Protein AF-A0A174ZDP0-F1 (afdb_monomer_lite)

Radius of gyration: 25.74 Å; chains: 1; bounding box: 57×40×69 Å

pLDDT: mean 74.98, std 15.86, range [43.56, 95.62]

Structure (mmCIF, N/CA/C/O backbone):
data_AF-A0A174ZDP0-F1
#
_entry.id   AF-A0A174ZDP0-F1
#
loop_
_atom_site.group_PDB
_atom_site.id
_atom_site.type_symbol
_atom_site.label_atom_id
_atom_site.label_alt_id
_atom_site.label_comp_id
_atom_site.label_asym_id
_atom_site.label_entity_id
_atom_site.label_seq_id
_atom_site.pdbx_PDB_ins_code
_atom_site.Cartn_x
_atom_site.Cartn_y
_atom_site.Cartn_z
_atom_site.occupancy
_atom_site.B_iso_or_equiv
_atom_site.auth_seq_id
_atom_site.auth_comp_id
_atom_site.auth_asym_id
_atom_site.auth_atom_id
_atom_site.pdbx_PDB_model_num
ATOM 1 N N . MET A 1 1 ? 33.200 -27.701 -16.588 1.00 44.06 1 MET A N 1
ATOM 2 C CA . MET A 1 1 ? 33.222 -26.303 -17.071 1.00 44.06 1 MET A CA 1
ATOM 3 C C . MET A 1 1 ? 32.388 -25.461 -16.107 1.00 44.06 1 MET A C 1
ATOM 5 O O . MET A 1 1 ? 31.218 -25.770 -15.938 1.00 44.06 1 MET A O 1
ATOM 9 N N . LYS A 1 2 ? 32.983 -24.488 -15.399 1.00 47.72 2 LYS A N 1
ATOM 10 C CA . LYS A 1 2 ? 32.241 -23.534 -14.553 1.00 47.72 2 LYS A CA 1
ATOM 11 C C . LYS A 1 2 ? 31.997 -22.279 -15.385 1.00 47.72 2 LYS A C 1
ATOM 13 O O . LYS A 1 2 ? 32.910 -21.480 -15.551 1.00 47.72 2 LYS A O 1
ATOM 18 N N . ILE A 1 3 ? 30.803 -22.151 -15.955 1.00 60.25 3 ILE A N 1
ATOM 19 C CA . ILE A 1 3 ? 30.403 -20.925 -16.648 1.00 60.25 3 ILE A CA 1
ATOM 20 C C . ILE A 1 3 ? 30.082 -19.907 -15.551 1.00 60.25 3 ILE A C 1
ATOM 22 O O . ILE A 1 3 ? 29.152 -20.111 -14.773 1.00 60.25 3 ILE A O 1
ATOM 26 N N . ASN A 1 4 ? 30.902 -18.865 -15.428 1.00 64.94 4 ASN A N 1
ATOM 27 C CA . ASN A 1 4 ? 30.664 -17.783 -14.480 1.00 64.94 4 ASN A CA 1
ATOM 28 C C . ASN A 1 4 ? 29.539 -16.910 -15.049 1.00 64.94 4 ASN A C 1
ATOM 30 O O . ASN A 1 4 ? 29.778 -16.033 -15.874 1.00 64.94 4 ASN A O 1
ATOM 34 N N . ILE A 1 5 ? 28.298 -17.250 -14.701 1.00 73.19 5 ILE A N 1
ATOM 35 C CA . ILE A 1 5 ? 27.128 -16.451 -15.055 1.00 73.19 5 ILE A CA 1
AT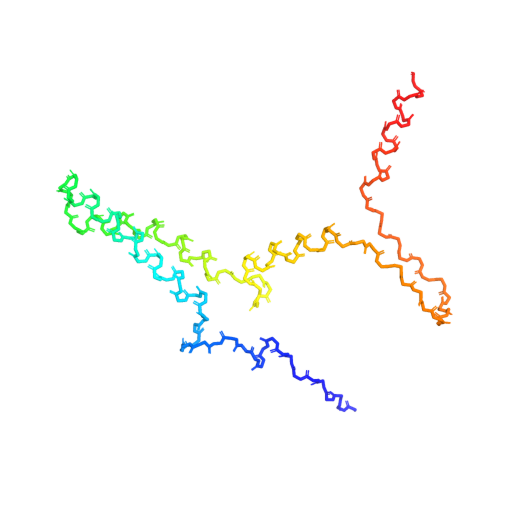OM 36 C C . ILE A 1 5 ? 27.213 -15.138 -14.280 1.00 73.19 5 ILE A C 1
ATOM 38 O O . ILE A 1 5 ? 27.397 -15.145 -13.061 1.00 73.19 5 ILE A O 1
ATOM 42 N N . ASN A 1 6 ? 27.089 -14.020 -15.001 1.00 74.69 6 ASN A N 1
ATOM 43 C CA . ASN A 1 6 ? 27.019 -12.698 -14.396 1.00 74.69 6 ASN A CA 1
ATOM 44 C C . ASN A 1 6 ? 25.913 -12.681 -13.337 1.00 74.69 6 ASN A C 1
ATOM 46 O O . ASN A 1 6 ? 24.825 -13.217 -13.563 1.00 74.69 6 ASN A O 1
ATOM 50 N N . LYS A 1 7 ? 26.203 -12.099 -12.174 1.00 70.75 7 LYS A N 1
ATOM 51 C CA . LYS A 1 7 ? 25.248 -12.099 -11.070 1.00 70.75 7 LYS A CA 1
ATOM 52 C C . LYS A 1 7 ? 23.981 -11.368 -11.499 1.00 70.75 7 LYS A C 1
ATOM 54 O O . LYS A 1 7 ? 24.046 -10.332 -12.157 1.00 70.75 7 LYS A O 1
ATOM 59 N N . ASP A 1 8 ? 22.837 -11.949 -11.157 1.00 66.69 8 ASP A N 1
ATOM 60 C CA . ASP A 1 8 ? 21.544 -11.441 -11.591 1.00 66.69 8 ASP A CA 1
ATOM 61 C C . ASP A 1 8 ? 21.313 -10.053 -10.981 1.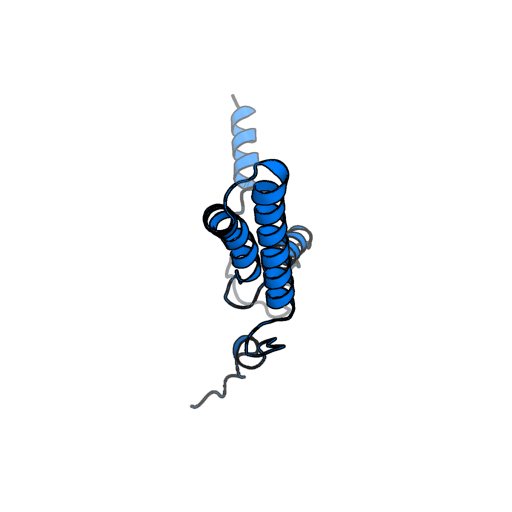00 66.69 8 ASP A C 1
ATOM 63 O O . ASP A 1 8 ? 21.184 -9.911 -9.758 1.00 66.69 8 ASP A O 1
ATOM 67 N N . PHE A 1 9 ? 21.317 -9.021 -11.828 1.00 63.88 9 PHE A N 1
ATOM 68 C CA . PHE A 1 9 ? 21.323 -7.626 -11.388 1.00 63.88 9 PHE A CA 1
ATOM 69 C C . PHE A 1 9 ? 20.140 -7.311 -10.466 1.00 63.88 9 PHE A C 1
ATOM 71 O O . PHE A 1 9 ? 20.279 -6.545 -9.519 1.00 63.88 9 PHE A O 1
ATOM 78 N N . LEU A 1 10 ? 18.996 -7.958 -10.694 1.00 63.72 10 LEU A N 1
ATOM 79 C CA . LEU A 1 10 ? 17.765 -7.760 -9.928 1.00 63.72 10 LEU A CA 1
ATOM 80 C C . LEU A 1 10 ? 17.860 -8.276 -8.485 1.00 63.72 10 LEU A C 1
ATOM 82 O O . LEU A 1 10 ? 17.140 -7.811 -7.600 1.00 63.72 10 LEU A O 1
ATOM 86 N N . LYS A 1 11 ? 18.740 -9.250 -8.240 1.00 62.75 11 LYS A N 1
ATOM 87 C CA . LYS A 1 11 ? 18.956 -9.837 -6.915 1.00 62.75 11 LYS A CA 1
ATOM 88 C C . LYS A 1 11 ? 20.125 -9.179 -6.190 1.00 62.75 11 LYS A C 1
ATOM 90 O O . LYS A 1 11 ? 20.058 -9.030 -4.972 1.00 62.75 11 LYS A O 1
ATOM 95 N N . GLU A 1 12 ? 21.164 -8.806 -6.934 1.00 62.44 12 GLU A N 1
ATOM 96 C CA . GLU A 1 12 ? 22.385 -8.191 -6.405 1.00 62.44 12 GLU A CA 1
ATOM 97 C C . GLU A 1 12 ? 22.206 -6.687 -6.123 1.00 62.44 12 GLU A C 1
ATOM 99 O O . GLU A 1 12 ? 22.730 -6.187 -5.132 1.00 62.44 12 GLU A O 1
ATOM 104 N N . TYR A 1 13 ? 21.427 -5.974 -6.948 1.00 60.41 13 TYR A N 1
ATOM 105 C CA . TYR A 1 13 ? 21.197 -4.527 -6.851 1.00 60.41 13 TYR A CA 1
ATOM 106 C C . TYR A 1 13 ? 19.735 -4.220 -6.520 1.00 60.41 13 TYR A C 1
ATOM 108 O O . TYR A 1 13 ? 19.023 -3.549 -7.269 1.00 60.41 13 TYR A O 1
ATOM 116 N N . LYS A 1 14 ? 19.260 -4.729 -5.381 1.00 64.62 14 LYS A N 1
ATOM 117 C CA . LYS A 1 14 ? 17.958 -4.305 -4.861 1.00 64.62 14 LYS A CA 1
ATOM 118 C C . LYS A 1 14 ? 17.995 -2.815 -4.521 1.00 64.62 14 LYS A C 1
ATOM 120 O O . LYS A 1 14 ? 18.898 -2.355 -3.827 1.00 64.62 14 LYS A O 1
ATOM 125 N N . ASN A 1 15 ? 16.983 -2.079 -4.978 1.00 66.19 15 ASN A N 1
ATOM 126 C CA . ASN A 1 15 ? 16.758 -0.677 -4.616 1.00 66.19 15 ASN A CA 1
ATOM 127 C C . ASN A 1 15 ? 16.205 -0.570 -3.185 1.00 66.19 15 ASN A C 1
ATOM 129 O O . ASN A 1 15 ? 15.053 -0.173 -2.974 1.00 66.19 15 ASN A O 1
ATOM 133 N N . ASP A 1 16 ? 17.036 -0.949 -2.217 1.00 71.62 16 ASP A N 1
ATOM 134 C CA . ASP A 1 16 ? 16.759 -0.851 -0.791 1.00 71.62 16 ASP A CA 1
ATOM 135 C C . ASP A 1 16 ? 17.271 0.504 -0.301 1.00 71.62 16 ASP A C 1
ATOM 137 O O . ASP A 1 16 ? 18.474 0.742 -0.214 1.00 71.62 16 ASP A O 1
ATOM 141 N N . PHE A 1 17 ? 16.355 1.419 0.005 1.00 68.44 17 PHE A N 1
ATOM 142 C CA . PHE A 1 17 ? 16.725 2.740 0.506 1.00 68.44 17 PHE A CA 1
ATOM 143 C C . PHE A 1 17 ? 16.898 2.736 2.022 1.00 68.44 17 PHE A C 1
ATOM 145 O O . PHE A 1 17 ? 17.821 3.350 2.552 1.00 68.44 17 PHE A O 1
ATOM 152 N N . TRP A 1 18 ? 16.018 2.033 2.741 1.00 70.44 18 TRP A N 1
ATOM 153 C CA . TRP A 1 18 ? 16.105 1.971 4.194 1.00 70.44 18 TRP A CA 1
ATOM 154 C C . TRP A 1 18 ? 15.596 0.646 4.743 1.00 70.44 18 TRP A C 1
ATOM 156 O O . TRP A 1 18 ? 14.426 0.310 4.598 1.00 70.44 18 TRP A O 1
ATOM 166 N N . LYS A 1 19 ? 16.482 -0.108 5.405 1.00 77.94 19 LYS A N 1
ATOM 167 C CA . LYS A 1 19 ? 16.148 -1.350 6.127 1.00 77.94 19 LYS A CA 1
ATOM 168 C C . LYS A 1 19 ? 15.382 -2.384 5.274 1.00 77.94 19 LYS A C 1
ATOM 170 O O . LYS A 1 19 ? 14.536 -3.103 5.793 1.00 77.94 19 LYS A O 1
ATOM 175 N N . GLY A 1 20 ? 15.679 -2.450 3.972 1.00 73.31 20 GLY A N 1
ATOM 176 C CA . GLY A 1 20 ? 15.012 -3.348 3.019 1.00 73.31 20 GLY A CA 1
ATOM 177 C C . GLY A 1 20 ? 13.708 -2.806 2.419 1.00 73.31 20 GLY A C 1
ATOM 178 O O . GLY A 1 20 ? 13.044 -3.521 1.674 1.00 73.31 20 GLY A O 1
ATOM 179 N N . PHE A 1 21 ? 13.334 -1.561 2.729 1.00 77.12 21 PHE A N 1
ATOM 180 C CA . PHE A 1 21 ? 12.244 -0.849 2.067 1.00 77.12 21 PHE A CA 1
ATOM 181 C C . PHE A 1 21 ? 12.773 -0.002 0.915 1.00 77.12 21 PHE A C 1
ATOM 183 O O . PHE A 1 21 ? 13.776 0.711 1.051 1.00 77.12 21 PHE A O 1
ATOM 190 N N . SER A 1 22 ? 12.057 -0.038 -0.206 1.00 80.56 22 SER A N 1
ATOM 191 C CA . SER A 1 22 ? 12.286 0.892 -1.305 1.00 80.56 22 SER A CA 1
ATOM 192 C C . SER A 1 22 ? 11.659 2.259 -1.018 1.00 80.56 22 SER A C 1
ATOM 194 O O . SER A 1 22 ? 10.788 2.394 -0.156 1.00 80.56 22 SER A O 1
ATOM 196 N N . MET A 1 23 ? 12.062 3.289 -1.766 1.00 80.19 23 MET A N 1
ATOM 197 C CA . MET A 1 23 ? 11.481 4.632 -1.633 1.00 80.19 23 MET A CA 1
ATOM 198 C C . MET A 1 23 ? 9.977 4.648 -1.894 1.00 80.19 23 MET A C 1
ATOM 200 O O . MET A 1 23 ? 9.228 5.319 -1.188 1.00 80.19 23 MET A O 1
ATOM 204 N N . THR A 1 24 ? 9.532 3.870 -2.878 1.00 80.69 24 THR A N 1
ATOM 205 C CA . THR A 1 24 ? 8.111 3.710 -3.198 1.00 80.69 24 THR A CA 1
ATOM 206 C C . THR A 1 24 ? 7.345 3.077 -2.046 1.00 80.69 24 THR A C 1
ATOM 208 O O . THR A 1 24 ? 6.250 3.529 -1.721 1.00 80.69 24 THR A O 1
ATOM 211 N N . ASP A 1 25 ? 7.944 2.083 -1.389 1.00 83.88 25 ASP A N 1
ATOM 212 C CA . ASP A 1 25 ? 7.327 1.363 -0.275 1.00 83.88 25 ASP A CA 1
ATOM 213 C C . ASP A 1 25 ? 7.091 2.332 0.899 1.00 83.88 25 ASP A C 1
ATOM 215 O O . ASP A 1 25 ? 6.003 2.373 1.467 1.00 83.88 25 ASP A O 1
ATOM 219 N N . ILE A 1 26 ? 8.065 3.199 1.201 1.00 86.69 26 ILE A N 1
ATOM 220 C CA . ILE A 1 26 ? 7.956 4.218 2.262 1.00 86.69 26 ILE A CA 1
ATOM 221 C C . ILE A 1 26 ? 6.838 5.227 1.971 1.00 86.69 26 ILE A C 1
ATOM 223 O O . ILE A 1 26 ? 6.075 5.572 2.876 1.00 86.69 26 ILE A O 1
ATOM 227 N N . VAL A 1 27 ? 6.707 5.677 0.720 1.00 88.19 27 VAL A N 1
ATOM 228 C CA . VAL A 1 27 ? 5.633 6.602 0.319 1.00 88.19 27 VAL A CA 1
ATOM 229 C C . VAL A 1 27 ? 4.259 5.964 0.533 1.00 88.19 27 VAL A C 1
ATOM 231 O O . VAL A 1 27 ? 3.375 6.600 1.103 1.00 88.19 27 VAL A O 1
ATOM 234 N N . HIS A 1 28 ? 4.087 4.699 0.153 1.00 88.12 28 HIS A N 1
ATOM 235 C CA . HIS A 1 28 ? 2.813 3.998 0.327 1.00 88.12 28 HIS A CA 1
ATOM 236 C C . HIS A 1 28 ? 2.492 3.668 1.790 1.00 88.12 28 HIS A C 1
ATOM 238 O O . HIS A 1 28 ? 1.327 3.702 2.184 1.00 88.12 28 HIS A O 1
ATOM 244 N N . ILE A 1 29 ? 3.503 3.418 2.629 1.00 89.12 29 ILE A N 1
ATOM 245 C CA . ILE A 1 29 ? 3.315 3.319 4.084 1.00 89.12 29 ILE A CA 1
ATOM 246 C C . ILE A 1 29 ? 2.796 4.651 4.640 1.00 89.12 29 ILE A C 1
ATOM 248 O O . ILE A 1 29 ? 1.817 4.663 5.387 1.00 89.12 29 ILE A O 1
ATOM 252 N N . ALA A 1 30 ? 3.415 5.774 4.263 1.00 91.81 30 ALA A N 1
ATOM 253 C CA . ALA A 1 30 ? 2.990 7.102 4.706 1.00 91.81 30 ALA A CA 1
ATOM 254 C C . ALA A 1 30 ? 1.555 7.428 4.251 1.00 91.81 30 ALA A C 1
ATOM 256 O O . ALA A 1 30 ? 0.748 7.914 5.044 1.00 91.81 30 ALA A O 1
ATOM 257 N N . GLU A 1 31 ? 1.213 7.096 3.006 1.00 91.75 31 GLU A N 1
ATOM 258 C CA . GLU A 1 31 ? -0.142 7.223 2.459 1.00 91.75 31 GLU A CA 1
ATOM 259 C C . GLU A 1 31 ? -1.156 6.367 3.236 1.00 91.75 31 GLU A C 1
ATOM 261 O O . GLU A 1 31 ? -2.231 6.849 3.599 1.00 91.75 31 GLU A O 1
ATOM 266 N N . GLY A 1 32 ? -0.791 5.129 3.582 1.00 92.31 32 GLY A N 1
ATOM 267 C CA . GLY A 1 32 ? -1.603 4.250 4.421 1.00 92.31 32 GLY A CA 1
ATOM 268 C C . GLY A 1 32 ? -1.871 4.825 5.814 1.00 92.31 32 GLY A C 1
ATOM 269 O O . GLY A 1 32 ? -3.009 4.785 6.286 1.00 92.31 32 GLY A O 1
ATOM 270 N N . PHE A 1 33 ? -0.861 5.420 6.456 1.00 93.50 33 PHE A N 1
ATOM 271 C CA . PHE A 1 33 ? -1.029 6.096 7.748 1.00 93.50 33 PHE A CA 1
ATOM 272 C C . PHE A 1 33 ? -1.923 7.334 7.655 1.00 93.50 33 PHE A C 1
ATOM 274 O O . PHE A 1 33 ? -2.769 7.536 8.527 1.00 93.50 33 PHE A O 1
ATOM 281 N N . LEU A 1 34 ? -1.782 8.136 6.596 1.00 95.00 34 LEU A N 1
ATOM 282 C CA . LEU A 1 34 ? -2.662 9.281 6.349 1.00 95.00 34 LEU A CA 1
ATOM 283 C C . LEU A 1 34 ? -4.114 8.832 6.145 1.00 95.00 34 LEU A C 1
ATOM 285 O O . LEU A 1 34 ? -5.024 9.413 6.737 1.00 95.00 34 LEU A O 1
ATOM 289 N N . CYS A 1 35 ? -4.330 7.767 5.371 1.00 94.44 35 CYS A N 1
ATOM 290 C CA . CYS A 1 35 ? -5.653 7.190 5.143 1.00 94.44 35 CYS A CA 1
ATOM 291 C C . CYS A 1 35 ? -6.277 6.676 6.451 1.00 94.44 35 CYS A C 1
ATOM 293 O O . CYS A 1 35 ? -7.413 7.027 6.777 1.00 94.44 35 CYS A O 1
ATOM 295 N N . ALA A 1 36 ? -5.515 5.925 7.253 1.00 94.25 36 ALA A N 1
ATOM 296 C CA . ALA A 1 36 ? -5.965 5.450 8.559 1.00 94.25 36 ALA A CA 1
ATOM 297 C C . ALA A 1 36 ? -6.320 6.617 9.495 1.00 94.25 36 ALA A C 1
ATOM 299 O O . ALA A 1 36 ? -7.379 6.610 10.123 1.00 94.25 36 ALA A O 1
ATOM 300 N N . GLY A 1 37 ? -5.464 7.641 9.549 1.00 94.12 37 GLY A N 1
ATOM 301 C CA . GLY A 1 37 ? -5.682 8.843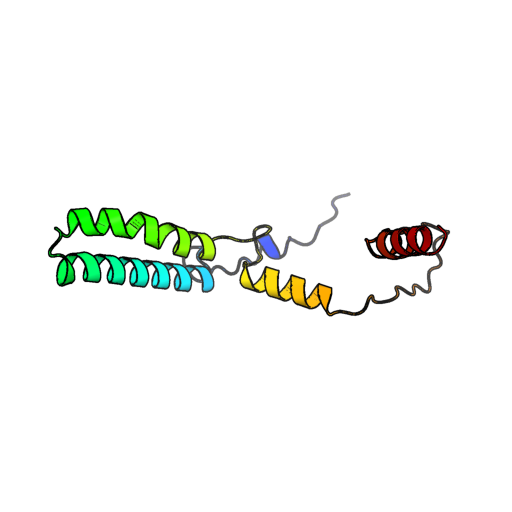 10.350 1.00 94.12 37 GLY A CA 1
ATOM 302 C C . GLY A 1 37 ? -6.951 9.594 9.948 1.00 94.12 37 GLY A C 1
ATOM 303 O O . GLY A 1 37 ? -7.726 9.984 10.820 1.00 94.12 37 GLY A O 1
ATOM 304 N N . ALA A 1 38 ? -7.211 9.734 8.646 1.00 94.69 38 ALA A N 1
ATOM 305 C CA . ALA A 1 38 ? -8.421 10.375 8.133 1.00 94.69 38 ALA A CA 1
ATOM 306 C C . ALA A 1 38 ? -9.697 9.607 8.523 1.00 94.69 38 ALA A C 1
ATOM 308 O O . ALA A 1 38 ? -10.674 10.219 8.957 1.00 94.69 38 ALA A O 1
ATOM 309 N N . VAL A 1 39 ? -9.678 8.271 8.432 1.00 94.12 39 VAL A N 1
ATOM 310 C CA . VAL A 1 39 ? -10.808 7.419 8.846 1.00 94.12 39 VAL A CA 1
ATOM 311 C C . VAL A 1 39 ? -11.054 7.535 10.350 1.00 94.12 39 VAL A C 1
ATOM 313 O O . VAL A 1 39 ? -12.190 7.759 10.769 1.00 94.12 39 VAL A O 1
ATOM 316 N N . VAL A 1 40 ? -10.001 7.448 11.170 1.00 95.62 40 VAL A N 1
ATOM 317 C CA . VAL A 1 40 ? -10.125 7.596 12.629 1.00 95.62 40 VAL A CA 1
ATOM 318 C C . VAL A 1 40 ? -10.653 8.985 12.987 1.00 95.62 40 VAL A C 1
ATOM 320 O O . VAL A 1 40 ? -11.597 9.088 13.769 1.00 95.62 40 VAL A O 1
ATOM 323 N N . ALA A 1 41 ? -10.110 10.047 12.390 1.00 94.06 41 ALA A N 1
ATOM 324 C CA . ALA A 1 41 ? -10.563 11.413 12.634 1.00 94.06 41 ALA A CA 1
ATOM 325 C C . ALA A 1 41 ? -12.041 11.600 12.256 1.00 94.06 41 ALA A C 1
ATOM 327 O O . ALA A 1 41 ? -12.804 12.160 13.043 1.00 94.06 41 ALA A O 1
ATOM 328 N N . GLY A 1 42 ? -12.473 11.077 11.104 1.00 94.31 42 GLY A N 1
ATOM 329 C CA . GLY A 1 42 ? -13.873 11.133 10.677 1.00 94.31 42 GLY A CA 1
ATOM 330 C C . GLY A 1 42 ? -14.823 10.419 11.644 1.00 94.31 42 GLY A C 1
ATOM 331 O O . GLY A 1 42 ? -15.863 10.969 12.011 1.00 94.31 42 GLY A O 1
ATOM 332 N N . LEU A 1 43 ? -14.449 9.227 12.117 1.00 93.62 43 LEU A N 1
ATOM 333 C CA . LEU A 1 43 ? -15.266 8.435 13.045 1.00 93.62 43 LEU A CA 1
ATOM 334 C C . LEU A 1 43 ? -15.311 9.032 14.460 1.00 93.62 43 LEU A C 1
ATOM 336 O O . LEU A 1 43 ? -16.369 9.044 15.092 1.00 93.62 43 LEU A O 1
ATOM 340 N N . VAL A 1 44 ? -14.190 9.560 14.954 1.00 93.12 44 VAL A N 1
ATOM 341 C CA . VAL A 1 44 ? -14.101 10.120 16.311 1.00 93.12 44 VAL A CA 1
ATOM 342 C C . VAL A 1 44 ? -14.712 11.521 16.378 1.00 93.12 44 VAL A C 1
ATOM 344 O O . VAL A 1 44 ? -15.505 11.794 17.274 1.00 93.12 44 VAL A O 1
ATOM 347 N N . ILE A 1 45 ? -14.389 12.412 15.436 1.00 93.75 45 ILE A N 1
ATOM 348 C CA . ILE A 1 45 ? -14.860 13.808 15.464 1.00 93.75 45 ILE A CA 1
ATOM 349 C C . ILE A 1 45 ? -16.304 13.903 14.960 1.00 93.75 45 ILE A C 1
ATOM 351 O O . ILE A 1 45 ? -17.123 14.590 15.568 1.00 93.75 45 ILE A O 1
ATOM 355 N N . GLY A 1 46 ? -16.629 13.204 13.868 1.00 91.81 46 GLY A N 1
ATOM 356 C CA . GLY A 1 46 ? -17.955 13.261 13.251 1.00 91.81 46 GLY A CA 1
ATOM 357 C C . GLY A 1 46 ? -18.999 12.443 14.007 1.00 91.81 46 GLY A C 1
ATOM 358 O O . GLY A 1 46 ? -20.059 12.955 14.360 1.00 91.81 46 GLY A O 1
ATOM 359 N N . PHE A 1 47 ? -18.687 11.177 14.294 1.00 90.00 47 PHE A N 1
ATOM 360 C CA . PHE A 1 47 ? -19.654 10.220 14.844 1.00 90.00 47 PHE A CA 1
ATOM 361 C C . PHE A 1 47 ? -19.507 9.981 16.352 1.00 90.00 47 PHE A C 1
ATOM 363 O O . PHE A 1 47 ? -20.301 9.237 16.924 1.00 90.00 47 PHE A O 1
ATOM 370 N N . LYS A 1 48 ? -18.520 10.613 17.010 1.00 92.50 48 LYS A N 1
ATOM 371 C CA . LYS A 1 48 ? -18.206 10.425 18.440 1.00 92.50 48 LYS A CA 1
ATOM 372 C C . LYS A 1 48 ? -18.009 8.954 18.830 1.00 92.50 48 LYS A C 1
ATOM 374 O O . LYS A 1 48 ? -18.307 8.552 19.954 1.00 92.50 48 LYS A O 1
ATOM 379 N N . ILE A 1 49 ? -17.514 8.143 17.897 1.00 91.06 49 ILE A N 1
ATOM 380 C CA . ILE A 1 49 ? -17.234 6.729 18.142 1.00 91.06 49 ILE A CA 1
ATOM 381 C C . ILE A 1 49 ? -15.960 6.622 18.995 1.00 91.06 49 ILE A C 1
ATOM 383 O O . ILE A 1 49 ? -15.004 7.367 18.755 1.00 91.06 49 ILE A O 1
ATOM 387 N N . PRO A 1 50 ? -15.900 5.698 19.973 1.00 92.88 50 PRO A N 1
ATOM 388 C CA . PRO A 1 50 ? -14.685 5.442 20.736 1.00 92.88 50 PRO A CA 1
ATOM 389 C C . PRO A 1 50 ? -13.490 5.138 19.828 1.00 92.88 50 PRO A C 1
ATOM 391 O O . PRO A 1 50 ? -13.592 4.339 18.894 1.00 92.88 50 PRO A O 1
ATOM 394 N N . ILE A 1 51 ? -12.334 5.723 20.151 1.00 91.69 51 ILE A N 1
ATOM 395 C CA . ILE A 1 51 ? -11.109 5.606 19.346 1.00 91.69 51 ILE A CA 1
ATOM 396 C C . ILE A 1 51 ? -10.709 4.148 19.079 1.00 91.69 51 ILE A C 1
ATOM 398 O O . ILE A 1 51 ? -10.274 3.819 17.980 1.00 91.69 51 ILE A O 1
ATOM 402 N N . THR A 1 52 ? -10.940 3.256 20.045 1.00 93.12 52 THR A N 1
ATOM 403 C CA . THR A 1 52 ? -10.660 1.822 19.919 1.00 93.12 52 THR A CA 1
ATOM 404 C C . THR A 1 52 ? -11.423 1.196 18.751 1.00 93.12 52 THR A C 1
ATOM 406 O O . THR A 1 52 ? -10.836 0.491 17.938 1.00 93.12 52 THR A O 1
ATOM 409 N N . ILE A 1 53 ? -12.719 1.499 18.621 1.00 91.75 53 ILE A N 1
ATOM 410 C CA . ILE A 1 53 ? -13.566 0.982 17.536 1.00 91.75 53 ILE A CA 1
ATOM 411 C C . ILE A 1 53 ? -13.170 1.636 16.208 1.00 91.75 53 ILE A C 1
ATOM 413 O O . ILE A 1 53 ? -13.079 0.959 15.187 1.00 91.75 53 ILE A O 1
ATOM 417 N N . ALA A 1 54 ? -12.864 2.935 16.225 1.00 92.44 54 ALA A N 1
ATOM 418 C CA . ALA A 1 54 ? -12.434 3.660 15.034 1.00 92.44 54 ALA A CA 1
ATOM 419 C C . ALA A 1 54 ? -11.141 3.086 14.425 1.00 92.44 54 ALA A C 1
ATOM 421 O O . ALA A 1 54 ? -11.044 2.960 13.204 1.00 92.44 54 ALA A O 1
ATOM 422 N N . ILE A 1 55 ? -10.174 2.679 15.256 1.00 93.50 55 ILE A N 1
ATOM 423 C CA . ILE A 1 55 ? -8.935 2.033 14.795 1.00 93.50 55 ILE A CA 1
ATOM 424 C C . ILE A 1 55 ? -9.237 0.689 14.124 1.00 93.50 55 ILE A C 1
ATOM 426 O O . ILE A 1 55 ? -8.715 0.426 13.041 1.00 93.50 55 ILE A O 1
ATOM 430 N N . TYR A 1 56 ? -10.113 -0.136 14.707 1.00 94.50 56 TYR A N 1
ATOM 431 C CA . TYR A 1 56 ? -10.505 -1.406 14.087 1.00 94.50 56 TYR A CA 1
ATOM 432 C C . TYR A 1 56 ? -11.165 -1.216 12.717 1.00 94.50 56 TYR A C 1
ATOM 434 O O . TYR A 1 56 ? -10.957 -2.041 11.831 1.00 94.50 56 TYR A O 1
ATOM 442 N N . CYS A 1 57 ? -11.898 -0.119 12.512 1.00 91.38 57 CYS A N 1
ATOM 443 C CA . CYS A 1 57 ? -12.462 0.236 11.209 1.00 91.38 57 CYS A CA 1
ATOM 444 C C . CYS A 1 57 ? -11.419 0.795 10.227 1.00 91.38 57 CYS A C 1
ATOM 446 O O . CYS A 1 57 ? -11.559 0.612 9.021 1.00 91.38 57 CYS A O 1
ATOM 448 N N . ALA A 1 58 ? -10.374 1.467 10.711 1.00 92.81 58 ALA A N 1
ATOM 449 C CA . ALA A 1 58 ? -9.349 2.074 9.863 1.00 92.81 58 ALA A CA 1
ATOM 450 C C . ALA A 1 58 ? -8.369 1.049 9.267 1.00 92.81 58 ALA A C 1
ATOM 452 O O . ALA A 1 58 ? -7.970 1.177 8.109 1.00 92.81 58 ALA A O 1
ATOM 453 N N . VAL A 1 59 ? -8.007 0.007 10.023 1.00 91.75 59 VAL A N 1
ATOM 454 C CA . VAL A 1 59 ? -7.081 -1.052 9.574 1.00 91.75 59 VAL A CA 1
ATOM 455 C C . VAL A 1 59 ? -7.500 -1.724 8.252 1.00 91.75 59 VAL A C 1
ATOM 457 O O . VAL A 1 59 ? -6.665 -1.772 7.347 1.00 91.75 59 VAL A O 1
ATOM 460 N N . PRO A 1 60 ? -8.747 -2.208 8.065 1.00 93.25 60 PRO A N 1
ATOM 461 C CA . PRO A 1 60 ? -9.157 -2.838 6.808 1.00 93.25 60 PRO A CA 1
ATOM 462 C C . PRO A 1 60 ? -9.184 -1.867 5.619 1.00 93.25 60 PRO A C 1
ATOM 464 O O . PRO A 1 60 ? -9.104 -2.316 4.480 1.00 93.25 60 PRO A O 1
ATOM 467 N N . VAL A 1 61 ? -9.258 -0.554 5.863 1.00 92.00 61 VAL A N 1
ATOM 468 C CA . VAL A 1 61 ? -9.191 0.475 4.812 1.00 92.00 61 VAL A CA 1
ATOM 469 C C . VAL A 1 61 ? -7.741 0.788 4.435 1.00 92.00 61 VAL A C 1
ATOM 471 O O . VAL A 1 61 ? -7.424 0.909 3.255 1.00 92.00 61 VAL A O 1
ATOM 474 N N . ALA A 1 62 ? -6.837 0.871 5.413 1.00 91.75 62 ALA A N 1
ATOM 475 C CA . ALA A 1 62 ? -5.427 1.185 5.173 1.00 91.75 62 ALA A CA 1
ATOM 476 C C . ALA A 1 62 ? -4.629 -0.002 4.605 1.00 91.75 62 ALA A C 1
ATOM 478 O O . ALA A 1 62 ? -3.728 0.191 3.788 1.00 91.75 62 ALA A O 1
ATOM 479 N N . ALA A 1 63 ? -4.968 -1.233 4.999 1.00 90.88 63 ALA A N 1
ATOM 480 C CA . ALA A 1 63 ? -4.293 -2.448 4.546 1.00 90.88 63 ALA A CA 1
ATOM 481 C C . ALA A 1 63 ? -4.191 -2.586 3.009 1.00 90.88 63 ALA A C 1
ATOM 483 O O . ALA A 1 63 ? -3.078 -2.813 2.532 1.00 90.88 63 ALA A O 1
ATOM 484 N N . PRO A 1 64 ? -5.265 -2.426 2.205 1.00 90.44 64 PRO A N 1
ATOM 485 C CA . PRO A 1 64 ? -5.163 -2.535 0.749 1.00 90.44 64 PRO A CA 1
ATOM 486 C C . PRO A 1 64 ? -4.305 -1.429 0.123 1.00 90.44 64 PRO A C 1
ATOM 488 O O . PRO A 1 64 ? -3.558 -1.715 -0.809 1.00 90.44 64 PRO A O 1
ATOM 491 N N . VAL A 1 65 ? -4.354 -0.197 0.647 1.00 89.00 65 VAL A N 1
ATOM 492 C CA . VAL A 1 65 ? -3.519 0.925 0.168 1.00 89.00 65 VAL A CA 1
ATOM 493 C C . VAL A 1 65 ? -2.039 0.578 0.311 1.00 89.00 65 VAL A C 1
ATOM 495 O O . VAL A 1 65 ? -1.263 0.694 -0.636 1.00 89.00 65 VAL A O 1
ATOM 498 N N . ILE A 1 66 ? -1.669 0.068 1.485 1.00 89.62 66 ILE A N 1
ATOM 499 C CA . ILE A 1 66 ? -0.301 -0.348 1.778 1.00 89.62 66 ILE A CA 1
ATOM 500 C C . ILE A 1 66 ? 0.082 -1.560 0.915 1.00 89.62 66 ILE A C 1
ATOM 502 O O . ILE A 1 66 ? 1.143 -1.566 0.294 1.00 89.62 66 ILE A O 1
ATOM 506 N N . PHE A 1 67 ? -0.789 -2.568 0.818 1.00 88.12 67 PHE A N 1
ATOM 507 C CA . PHE A 1 67 ? -0.514 -3.799 0.073 1.00 88.12 67 PHE A CA 1
ATOM 508 C C . PHE A 1 67 ? -0.269 -3.551 -1.420 1.00 88.12 67 PHE A C 1
ATOM 510 O O . PHE A 1 67 ? 0.639 -4.149 -1.994 1.00 88.12 67 PHE A O 1
ATOM 517 N N . ILE A 1 68 ? -1.020 -2.636 -2.041 1.00 85.50 68 ILE A N 1
ATOM 518 C CA . ILE A 1 68 ? -0.798 -2.225 -3.437 1.00 85.50 68 ILE A CA 1
ATOM 519 C C . ILE A 1 68 ? 0.594 -1.612 -3.611 1.00 85.50 68 ILE A C 1
ATOM 521 O O . ILE A 1 68 ? 1.260 -1.886 -4.607 1.00 85.50 68 ILE A O 1
ATOM 525 N N . GLY A 1 69 ? 1.051 -0.822 -2.638 1.00 81.81 69 GLY A N 1
ATOM 526 C CA . GLY A 1 69 ? 2.385 -0.230 -2.659 1.00 81.81 69 GLY A CA 1
ATOM 527 C C . GLY A 1 69 ? 3.514 -1.249 -2.544 1.00 81.81 69 GLY A C 1
ATOM 528 O O . GLY A 1 69 ? 4.545 -1.100 -3.194 1.00 81.81 69 GLY A O 1
ATOM 529 N N . PHE A 1 70 ? 3.302 -2.308 -1.762 1.00 84.06 70 PHE A N 1
ATOM 530 C CA . PHE A 1 70 ? 4.263 -3.402 -1.597 1.00 84.06 70 PHE A CA 1
ATOM 531 C C . PHE A 1 70 ? 4.222 -4.447 -2.711 1.00 84.06 70 PHE A C 1
ATOM 533 O O . PHE A 1 70 ? 5.139 -5.266 -2.823 1.00 84.06 70 PHE A O 1
ATOM 540 N N . TYR A 1 71 ? 3.167 -4.460 -3.521 1.00 83.81 71 TYR A N 1
ATOM 541 C CA . TYR A 1 71 ? 3.023 -5.445 -4.576 1.00 83.81 71 TYR A CA 1
ATOM 542 C C . TYR A 1 71 ? 4.043 -5.192 -5.695 1.00 83.81 71 TYR A C 1
ATOM 544 O O . TYR A 1 71 ? 4.002 -4.175 -6.391 1.00 83.81 71 TYR A O 1
ATOM 552 N N . LYS A 1 72 ? 4.949 -6.156 -5.889 1.00 79.94 72 LYS A N 1
ATOM 553 C CA . LYS A 1 72 ? 5.967 -6.143 -6.947 1.00 79.94 72 LYS A CA 1
ATOM 554 C C . LYS A 1 72 ? 5.726 -7.303 -7.907 1.00 79.94 72 LYS A C 1
ATOM 556 O O . LYS A 1 72 ? 5.788 -8.470 -7.515 1.00 79.94 72 LYS A O 1
ATOM 561 N N . TYR A 1 73 ? 5.473 -6.990 -9.173 1.00 75.50 73 TYR A N 1
ATOM 562 C CA . TYR A 1 73 ? 5.364 -7.978 -10.240 1.00 75.50 73 TYR A CA 1
ATOM 563 C C . TYR A 1 73 ? 6.752 -8.544 -10.564 1.00 75.50 73 TYR A C 1
ATOM 565 O O . TYR A 1 73 ? 7.736 -7.809 -10.636 1.00 75.50 73 TYR A O 1
ATOM 573 N N . GLN A 1 74 ? 6.848 -9.873 -10.675 1.00 73.12 74 GLN A N 1
ATOM 574 C CA . GLN A 1 74 ? 8.109 -10.615 -10.860 1.00 73.12 74 GLN A CA 1
ATOM 575 C C . GLN A 1 74 ? 9.214 -10.301 -9.827 1.00 73.12 74 GLN A C 1
ATOM 577 O O . GLN A 1 74 ? 10.375 -10.636 -10.033 1.00 73.12 74 GLN A O 1
ATOM 582 N N . GLY A 1 75 ? 8.860 -9.717 -8.677 1.00 68.12 75 GLY A N 1
ATOM 583 C CA . GLY A 1 75 ? 9.784 -9.456 -7.570 1.00 68.12 75 GLY A CA 1
ATOM 584 C C . GLY A 1 75 ? 10.632 -8.186 -7.693 1.00 68.12 75 GLY A C 1
ATOM 585 O O . GLY A 1 75 ? 11.368 -7.883 -6.755 1.00 68.12 75 GLY A O 1
ATOM 586 N N . TYR A 1 76 ? 10.513 -7.425 -8.784 1.00 68.12 76 TYR A N 1
ATOM 587 C CA . TYR A 1 76 ? 11.279 -6.187 -8.991 1.00 68.12 76 TYR A CA 1
ATOM 588 C C . TYR A 1 76 ? 10.467 -5.039 -9.594 1.00 68.12 76 TYR A C 1
ATOM 590 O O . TYR A 1 76 ? 10.828 -3.887 -9.374 1.00 68.12 76 TYR A O 1
ATOM 598 N N . LEU A 1 77 ? 9.376 -5.321 -10.311 1.00 73.50 77 LEU A N 1
ATOM 599 C CA . LEU A 1 77 ? 8.645 -4.298 -11.049 1.00 73.50 77 LEU A CA 1
ATOM 600 C C . LEU A 1 77 ? 7.468 -3.769 -10.230 1.00 73.50 77 LEU A C 1
ATOM 602 O O . LEU A 1 77 ? 6.575 -4.527 -9.839 1.00 73.50 77 LEU A O 1
ATOM 606 N N . SER A 1 78 ? 7.448 -2.465 -9.965 1.00 77.56 78 SER A N 1
ATOM 607 C CA . SER A 1 78 ? 6.293 -1.838 -9.319 1.00 77.56 78 SER A CA 1
ATOM 608 C C . SER A 1 78 ? 5.074 -1.852 -10.250 1.00 77.56 78 SER A C 1
ATOM 610 O O . SER A 1 78 ? 5.212 -1.869 -11.472 1.00 77.56 78 SER A O 1
ATOM 612 N N . VAL A 1 79 ? 3.853 -1.798 -9.702 1.00 77.00 79 VAL A N 1
ATOM 613 C CA . VAL A 1 79 ? 2.616 -1.778 -10.518 1.00 77.00 79 VAL A CA 1
ATOM 614 C C . VAL A 1 79 ? 2.618 -0.625 -11.532 1.00 77.00 79 VAL A C 1
ATOM 616 O O . VAL A 1 79 ? 2.176 -0.788 -12.667 1.00 77.00 79 VAL A O 1
ATOM 619 N N . LYS A 1 80 ? 3.149 0.542 -11.146 1.00 79.44 80 LYS A N 1
ATOM 620 C CA . LYS A 1 80 ? 3.242 1.718 -12.025 1.00 79.44 80 LYS A CA 1
ATOM 621 C C . LYS A 1 80 ? 4.203 1.482 -13.189 1.00 79.44 80 LYS A C 1
ATOM 623 O O . LYS A 1 80 ? 3.882 1.832 -14.323 1.00 79.44 80 LYS A O 1
ATOM 628 N N . GLU A 1 81 ? 5.361 0.888 -12.917 1.00 81.25 81 GLU A N 1
ATOM 629 C CA . GLU A 1 81 ? 6.335 0.539 -13.954 1.00 81.25 81 GLU A CA 1
ATOM 630 C C . GLU A 1 81 ? 5.810 -0.566 -14.861 1.00 81.25 81 GLU A C 1
ATOM 632 O O . GLU A 1 81 ? 5.934 -0.437 -16.072 1.00 81.25 81 GLU A O 1
ATOM 637 N N . LEU A 1 82 ? 5.121 -1.568 -14.310 1.00 83.06 82 LEU A N 1
ATOM 638 C CA . LEU A 1 82 ? 4.467 -2.610 -15.097 1.00 83.06 82 LEU A CA 1
ATOM 639 C C . LEU A 1 82 ? 3.474 -2.016 -16.096 1.00 83.06 82 LEU A C 1
ATOM 641 O O . LEU A 1 82 ? 3.499 -2.361 -17.273 1.00 83.06 82 LEU A O 1
ATOM 645 N N . VAL A 1 83 ? 2.613 -1.096 -15.653 1.00 84.00 83 VAL A N 1
ATOM 646 C CA . VAL A 1 83 ? 1.656 -0.433 -16.552 1.00 84.00 83 VAL A CA 1
ATOM 647 C C . VAL A 1 83 ? 2.388 0.411 -17.595 1.00 84.00 83 VAL A C 1
ATOM 649 O O . VAL A 1 83 ? 2.013 0.399 -18.767 1.00 84.00 83 VAL A O 1
ATOM 652 N N . LYS A 1 84 ? 3.450 1.120 -17.201 1.00 86.75 84 LYS A N 1
ATOM 653 C CA . LYS A 1 84 ? 4.267 1.915 -18.125 1.00 86.75 84 LYS A CA 1
ATOM 654 C C . LYS A 1 84 ? 4.933 1.044 -19.192 1.00 86.75 84 LYS A C 1
ATOM 656 O O . LYS A 1 84 ? 4.862 1.392 -20.368 1.00 86.75 84 LYS A O 1
ATOM 661 N N . GLU A 1 85 ? 5.543 -0.071 -18.804 1.00 83.69 85 GLU A N 1
ATOM 662 C CA . GLU A 1 85 ? 6.151 -1.036 -19.721 1.00 83.69 85 GLU A CA 1
ATOM 663 C C . GLU A 1 85 ? 5.100 -1.666 -20.627 1.00 83.69 85 GLU A C 1
ATOM 665 O O . GLU A 1 85 ? 5.284 -1.698 -21.838 1.00 83.69 85 GLU A O 1
ATOM 670 N N . TYR A 1 86 ? 3.951 -2.061 -20.078 1.00 85.69 86 TYR A N 1
ATOM 671 C CA . TYR A 1 86 ? 2.854 -2.619 -20.861 1.00 85.69 86 TYR A CA 1
ATOM 672 C C . TYR A 1 86 ? 2.361 -1.640 -21.939 1.00 85.69 86 TYR A C 1
ATOM 674 O O . TYR A 1 86 ? 2.219 -2.009 -23.107 1.00 85.69 86 TYR A O 1
ATOM 682 N N . MET A 1 87 ? 2.157 -0.369 -21.576 1.00 86.25 87 MET A N 1
ATOM 683 C CA . MET A 1 87 ? 1.801 0.683 -22.535 1.00 86.25 87 MET A CA 1
ATOM 684 C C . MET A 1 87 ? 2.911 0.923 -23.562 1.00 86.25 87 MET A C 1
ATOM 686 O O . MET A 1 87 ? 2.627 1.101 -24.747 1.00 86.25 87 MET A O 1
ATOM 690 N N . TYR A 1 88 ? 4.173 0.916 -23.132 1.00 84.88 88 TYR A N 1
ATOM 691 C CA . TYR A 1 88 ? 5.317 1.093 -24.020 1.00 84.88 88 TYR A CA 1
ATOM 692 C C . TYR A 1 88 ? 5.422 -0.040 -25.049 1.00 84.88 88 TYR A C 1
ATOM 694 O O . TYR A 1 88 ? 5.541 0.227 -26.246 1.00 84.88 88 TYR A O 1
ATOM 702 N N . THR A 1 89 ? 5.302 -1.296 -24.618 1.00 84.00 89 THR A N 1
ATOM 703 C CA . THR A 1 89 ? 5.278 -2.467 -25.504 1.00 84.00 89 THR A CA 1
ATOM 704 C C . THR A 1 89 ? 4.094 -2.418 -26.466 1.00 84.00 89 THR A C 1
ATOM 706 O O . THR A 1 89 ? 4.256 -2.751 -27.637 1.00 84.00 89 THR A O 1
ATOM 709 N N . GLY A 1 90 ? 2.923 -1.962 -26.011 1.00 83.75 90 GLY A N 1
ATOM 710 C CA . GLY A 1 90 ? 1.755 -1.780 -26.876 1.00 83.75 90 GLY A CA 1
ATOM 711 C C . GLY A 1 90 ? 1.943 -0.704 -27.954 1.00 83.75 90 GLY A C 1
ATOM 712 O O . GLY A 1 90 ? 1.468 -0.873 -29.075 1.00 83.75 90 GLY A O 1
ATOM 713 N N . ASN A 1 91 ? 2.660 0.378 -27.637 1.00 82.12 91 ASN A N 1
ATOM 714 C CA . ASN A 1 91 ? 2.883 1.510 -28.545 1.00 82.12 91 ASN A CA 1
ATOM 715 C C . ASN A 1 91 ? 4.106 1.343 -29.462 1.00 82.12 91 ASN A C 1
ATOM 717 O O . ASN A 1 91 ? 4.230 2.049 -30.466 1.00 82.12 91 ASN A O 1
ATOM 721 N N . THR A 1 92 ? 5.025 0.435 -29.133 1.00 76.69 92 THR A N 1
ATOM 722 C CA . THR A 1 92 ? 6.242 0.213 -29.918 1.00 76.69 92 THR A CA 1
ATOM 723 C C . THR A 1 92 ? 5.912 -0.598 -31.172 1.00 76.69 92 THR A C 1
ATOM 725 O O . THR A 1 92 ? 5.327 -1.679 -31.104 1.00 76.69 92 THR A O 1
ATOM 728 N N . LYS A 1 93 ? 6.293 -0.085 -32.350 1.00 67.38 93 LYS A N 1
ATOM 729 C CA . LYS A 1 93 ? 6.169 -0.830 -33.614 1.00 67.38 93 LYS A CA 1
ATOM 730 C C . LYS A 1 93 ? 7.020 -2.098 -33.530 1.00 67.38 93 LYS A C 1
ATOM 732 O O . LYS A 1 93 ? 8.142 -2.045 -33.035 1.00 67.38 93 LYS A O 1
ATOM 737 N N . ARG A 1 94 ? 6.509 -3.226 -34.040 1.00 63.19 94 ARG A N 1
ATOM 738 C CA . ARG A 1 94 ? 7.300 -4.461 -34.160 1.00 63.19 94 ARG A CA 1
ATOM 739 C C . ARG A 1 94 ? 8.585 -4.150 -34.923 1.00 63.19 94 ARG A C 1
ATOM 741 O O . ARG A 1 94 ? 8.522 -3.794 -36.097 1.00 63.19 94 ARG A O 1
ATOM 748 N N . LEU A 1 95 ? 9.722 -4.280 -34.249 1.00 67.00 95 LEU A N 1
ATOM 749 C CA . LEU A 1 95 ? 11.018 -4.264 -34.907 1.00 67.00 95 LEU A CA 1
ATOM 750 C C . LEU A 1 95 ? 11.084 -5.521 -35.779 1.00 67.00 95 LEU A C 1
ATOM 752 O O . LEU A 1 95 ? 10.877 -6.630 -35.279 1.00 67.00 95 LEU A O 1
ATOM 756 N N . LEU A 1 96 ? 11.289 -5.347 -37.086 1.00 56.09 96 LEU A N 1
ATOM 757 C CA . LEU A 1 96 ? 11.665 -6.470 -37.934 1.00 56.09 96 LEU A CA 1
ATOM 758 C C . LEU A 1 96 ? 13.067 -6.890 -37.496 1.00 56.09 96 LEU A C 1
ATOM 760 O O . LEU A 1 96 ? 13.987 -6.077 -37.503 1.00 56.09 96 LEU A O 1
ATOM 764 N N . TYR A 1 97 ? 13.206 -8.140 -37.070 1.00 59.66 97 TYR A N 1
ATOM 765 C CA . TYR A 1 97 ? 14.516 -8.743 -36.906 1.00 59.66 97 TYR A CA 1
ATOM 766 C C . TYR A 1 97 ? 15.058 -9.041 -38.302 1.00 59.66 97 TYR A C 1
ATOM 768 O O . TYR A 1 97 ? 14.500 -9.876 -39.012 1.00 59.66 97 TYR A O 1
ATOM 776 N N . GLU A 1 98 ? 16.102 -8.324 -38.695 1.00 58.50 98 GLU A N 1
ATOM 777 C CA . GLU A 1 98 ? 16.893 -8.619 -39.883 1.00 58.50 98 GLU A CA 1
ATOM 778 C C . GLU A 1 98 ? 18.277 -9.028 -39.382 1.00 58.50 98 GLU A C 1
ATOM 780 O O . GLU A 1 98 ? 19.102 -8.186 -39.036 1.00 58.50 98 GLU A O 1
ATOM 785 N N . SER A 1 99 ? 18.490 -10.335 -39.215 1.00 59.25 99 SER A N 1
ATOM 786 C CA . SER A 1 99 ? 19.835 -10.877 -39.051 1.00 59.25 99 SER A CA 1
ATOM 787 C C . SER A 1 99 ? 20.454 -11.093 -40.419 1.00 59.25 99 SER A C 1
ATOM 789 O O . SER A 1 99 ? 19.839 -11.697 -41.295 1.00 59.25 99 SER A O 1
ATOM 791 N N . GLU A 1 100 ? 21.706 -10.671 -40.585 1.00 58.69 100 GLU A N 1
ATOM 792 C CA . GLU A 1 100 ? 22.524 -11.094 -41.730 1.00 58.69 100 GLU A CA 1
ATOM 793 C C . GLU A 1 100 ? 22.847 -12.601 -41.665 1.00 58.69 100 GLU A C 1
ATOM 795 O O . GLU A 1 100 ? 23.190 -13.224 -42.668 1.00 58.69 100 GLU A O 1
ATOM 800 N N . GLU A 1 101 ? 22.668 -13.224 -40.497 1.00 54.31 101 GLU A N 1
ATOM 801 C CA . GLU A 1 101 ? 22.742 -14.670 -40.327 1.00 54.31 101 GLU A CA 1
ATOM 802 C C . GLU A 1 101 ? 21.395 -15.302 -40.693 1.00 54.31 101 GLU A C 1
ATOM 804 O O . GLU A 1 101 ? 20.419 -15.271 -39.939 1.00 54.31 101 GLU A O 1
ATOM 809 N N . THR A 1 102 ? 21.337 -15.858 -41.902 1.00 50.91 102 THR A N 1
ATOM 810 C CA . THR A 1 102 ? 20.227 -16.696 -42.354 1.00 50.91 102 THR A CA 1
ATOM 811 C C . THR A 1 102 ? 20.305 -18.040 -41.627 1.00 50.91 102 THR A C 1
ATOM 813 O O . THR A 1 102 ? 20.968 -18.964 -42.096 1.00 50.91 102 THR A O 1
A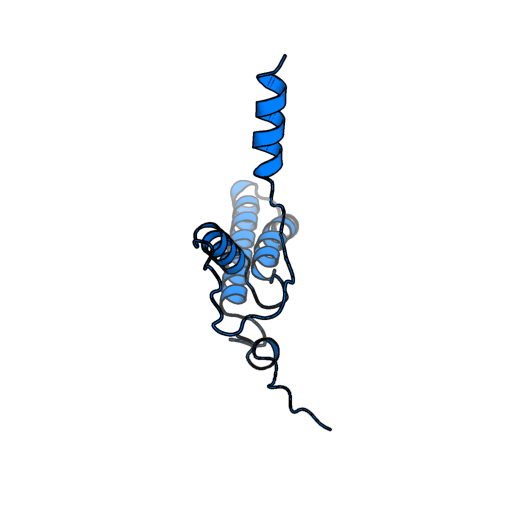TOM 816 N N . GLU A 1 103 ? 19.639 -18.180 -40.481 1.00 55.09 103 GLU A N 1
ATOM 817 C CA . GLU A 1 103 ? 19.356 -19.516 -39.950 1.00 55.09 103 GLU A CA 1
ATOM 818 C C . GLU A 1 103 ? 18.240 -20.186 -40.780 1.00 55.09 103 GLU A C 1
ATOM 820 O O . GLU A 1 103 ? 17.254 -19.532 -41.138 1.00 55.09 103 GLU A O 1
ATOM 825 N N . PRO A 1 104 ? 18.354 -21.488 -41.108 1.00 52.25 104 PRO A N 1
ATOM 826 C CA . PRO A 1 104 ? 17.345 -22.185 -41.894 1.00 52.25 104 PRO A CA 1
ATOM 827 C C . PRO A 1 104 ? 16.024 -22.297 -41.114 1.00 52.25 104 PRO A C 1
ATOM 829 O O . PRO A 1 104 ? 15.972 -22.868 -40.027 1.00 52.25 104 PRO A O 1
ATOM 832 N N . ASP A 1 105 ? 14.977 -21.720 -41.714 1.00 47.78 105 ASP A N 1
ATOM 833 C CA . ASP A 1 105 ? 13.543 -21.765 -41.389 1.00 47.78 105 ASP A CA 1
ATOM 834 C C . ASP A 1 105 ? 13.173 -22.361 -40.016 1.00 47.78 105 ASP A C 1
ATOM 836 O O . ASP A 1 105 ? 12.853 -23.543 -39.878 1.00 47.78 105 ASP A O 1
ATOM 840 N N . ARG A 1 106 ? 13.093 -21.498 -38.999 1.00 52.56 106 ARG A N 1
ATOM 841 C CA . ARG A 1 106 ? 12.167 -21.720 -37.884 1.00 52.56 106 ARG A CA 1
ATOM 842 C C . ARG A 1 106 ? 11.122 -20.615 -37.876 1.00 52.56 106 ARG A C 1
ATOM 844 O O . ARG A 1 106 ? 11.260 -19.603 -37.192 1.00 52.56 106 ARG A O 1
ATOM 851 N N . ARG A 1 107 ? 10.046 -20.812 -38.641 1.00 43.56 107 ARG A N 1
ATOM 852 C CA . ARG A 1 107 ? 8.807 -20.017 -38.567 1.00 43.56 107 ARG A CA 1
ATOM 853 C C . ARG A 1 107 ? 8.201 -20.032 -37.160 1.00 43.56 107 ARG A C 1
ATOM 855 O O . ARG A 1 107 ? 7.264 -20.775 -36.873 1.00 43.56 107 ARG A O 1
ATOM 862 N N . PHE A 1 108 ? 8.641 -19.123 -36.303 1.00 51.47 108 PHE A N 1
ATOM 863 C CA . PHE A 1 108 ? 7.879 -18.735 -35.122 1.00 51.47 108 PHE A CA 1
ATOM 864 C C . PHE A 1 108 ? 6.788 -17.741 -35.543 1.00 51.47 108 PHE A C 1
ATOM 866 O O . PHE A 1 108 ? 6.985 -16.528 -35.563 1.00 51.47 108 PHE A O 1
ATOM 873 N N . ARG A 1 109 ? 5.609 -18.255 -35.919 1.00 47.72 109 ARG A N 1
ATOM 874 C CA . ARG A 1 109 ? 4.399 -17.435 -36.092 1.00 47.72 109 ARG A CA 1
ATOM 875 C C . ARG A 1 109 ? 3.599 -17.427 -34.795 1.00 47.72 109 ARG A C 1
ATOM 877 O O . ARG A 1 109 ? 2.933 -18.401 -34.464 1.00 47.72 109 ARG A O 1
ATOM 884 N N . ILE A 1 110 ? 3.607 -16.294 -34.095 1.00 53.22 110 ILE A N 1
ATOM 885 C CA . ILE A 1 110 ? 2.603 -16.009 -33.066 1.00 53.22 110 ILE A CA 1
ATOM 886 C C . ILE A 1 110 ? 1.344 -15.518 -33.788 1.00 53.22 110 ILE A C 1
ATOM 888 O O . ILE A 1 110 ? 1.270 -14.363 -34.217 1.00 53.22 110 ILE A O 1
ATOM 892 N N . THR A 1 111 ? 0.365 -16.407 -33.958 1.00 48.84 111 THR A N 1
ATOM 893 C CA . THR A 1 111 ? -0.946 -16.103 -34.550 1.00 48.84 111 THR A CA 1
ATOM 894 C C . THR A 1 111 ? -1.779 -15.283 -33.559 1.00 48.84 111 THR A C 1
ATOM 896 O O . THR A 1 111 ? -2.574 -15.814 -32.791 1.00 48.84 111 THR A O 1
ATOM 899 N N . GLY A 1 112 ? -1.553 -13.969 -33.516 1.00 47.31 112 GLY A N 1
ATOM 900 C CA . GLY A 1 112 ? -2.291 -13.054 -32.644 1.00 47.31 112 GLY A CA 1
ATOM 901 C C . GLY A 1 112 ? -3.602 -12.579 -33.276 1.00 47.31 112 GLY A C 1
ATOM 902 O O . GLY A 1 112 ? -3.547 -11.907 -34.302 1.00 47.31 112 GLY A O 1
ATOM 903 N N . TYR A 1 113 ? -4.733 -12.917 -32.632 1.00 49.59 113 TYR A N 1
ATOM 904 C CA . TYR A 1 113 ? -6.117 -12.364 -32.600 1.00 49.59 113 TYR A CA 1
ATOM 905 C C . TYR A 1 113 ? -6.737 -11.668 -33.841 1.00 49.59 113 TYR A C 1
ATOM 907 O O . TYR A 1 113 ? -7.924 -11.834 -34.114 1.00 49.59 113 TYR A O 1
ATOM 915 N N . THR A 1 114 ? -5.962 -10.910 -34.610 1.00 51.84 114 THR A N 1
ATOM 916 C CA . THR A 1 114 ? -6.354 -10.214 -35.848 1.00 51.84 114 THR A CA 1
ATOM 917 C C . THR A 1 114 ? -6.869 -11.148 -36.948 1.00 51.84 114 THR A C 1
ATOM 919 O O . THR A 1 114 ? -7.816 -10.791 -37.648 1.00 51.84 114 THR A O 1
ATOM 922 N N . ASP A 1 115 ? -6.341 -12.372 -37.045 1.00 55.44 115 ASP A N 1
ATOM 923 C CA . ASP A 1 115 ? -6.757 -13.340 -38.071 1.00 55.44 115 ASP A CA 1
ATOM 924 C C . ASP A 1 115 ? -8.205 -13.836 -37.865 1.00 55.44 115 ASP A C 1
ATOM 926 O O . ASP A 1 115 ? -8.964 -14.022 -38.818 1.00 55.44 115 ASP A O 1
ATOM 930 N N . ASN A 1 116 ? -8.661 -13.940 -36.608 1.00 55.59 116 ASN A N 1
ATOM 931 C CA . ASN A 1 116 ? -10.031 -14.369 -36.302 1.00 55.59 116 ASN A CA 1
ATOM 932 C C . ASN A 1 116 ? -11.089 -13.319 -36.670 1.00 55.59 116 ASN A C 1
ATOM 934 O O . ASN A 1 116 ? -12.195 -13.692 -37.063 1.00 55.59 116 ASN A O 1
ATOM 938 N N . LYS A 1 117 ? -10.770 -12.019 -36.592 1.00 53.50 117 LYS A N 1
ATOM 939 C CA . LYS A 1 117 ? -11.717 -10.949 -36.952 1.00 53.50 117 LYS A CA 1
ATOM 940 C C . LYS A 1 117 ? -11.969 -10.926 -38.463 1.00 53.50 117 LYS A C 1
ATOM 942 O O . LYS A 1 117 ? -13.119 -10.896 -38.894 1.00 53.50 117 LYS A O 1
ATOM 947 N N . ASN A 1 118 ? -10.903 -11.076 -39.251 1.00 56.25 118 ASN A N 1
ATOM 948 C CA . ASN A 1 118 ? -10.978 -11.138 -40.713 1.00 56.25 118 ASN A CA 1
ATOM 949 C C . ASN A 1 118 ? -11.686 -12.417 -41.191 1.00 56.25 118 ASN A C 1
ATOM 951 O O . ASN A 1 118 ? -12.506 -12.379 -42.112 1.00 56.25 118 ASN A O 1
ATOM 955 N N . LYS A 1 119 ? -11.453 -13.549 -40.514 1.00 58.28 119 LYS A N 1
ATOM 956 C CA . LYS A 1 119 ? -12.149 -14.809 -40.807 1.00 58.28 119 LYS A CA 1
ATOM 957 C C . LYS A 1 119 ? -13.643 -14.739 -40.470 1.00 58.28 119 LYS A C 1
ATOM 959 O O . LYS A 1 119 ? -14.458 -15.219 -41.258 1.00 58.28 119 LYS A O 1
ATOM 964 N N . ALA A 1 120 ? -14.016 -14.106 -39.355 1.00 60.62 120 ALA A N 1
ATOM 965 C CA . ALA A 1 120 ? -15.414 -13.899 -38.970 1.00 60.62 120 ALA A CA 1
ATOM 966 C C . ALA A 1 120 ? -16.158 -12.938 -39.917 1.00 60.62 120 ALA A C 1
ATOM 968 O O . ALA A 1 120 ? -17.311 -13.197 -40.262 1.00 60.62 120 ALA A O 1
ATOM 969 N N . GLU A 1 121 ? -15.506 -11.873 -40.390 1.00 58.84 121 GLU A N 1
ATOM 970 C CA . GLU A 1 121 ? -16.094 -10.951 -41.372 1.00 58.84 121 GLU A CA 1
ATOM 971 C C . GLU A 1 121 ? -16.249 -11.582 -42.760 1.00 58.84 121 GLU A C 1
ATOM 973 O O . GLU A 1 121 ? -17.278 -11.374 -43.403 1.00 58.84 121 GLU A O 1
ATOM 978 N N . SER A 1 122 ? -15.295 -12.410 -43.204 1.00 60.81 122 SER A N 1
ATOM 979 C CA . SER A 1 122 ? -15.415 -13.122 -44.488 1.00 60.81 122 SER A CA 1
ATOM 980 C C . SER A 1 122 ? -16.596 -14.101 -44.512 1.00 60.81 122 SER A C 1
ATOM 982 O O . SER A 1 122 ? -17.281 -14.218 -45.523 1.00 60.81 122 SER A O 1
ATOM 984 N N . ARG A 1 123 ? -16.902 -14.743 -43.373 1.00 58.34 123 ARG A N 1
ATOM 985 C CA . ARG A 1 123 ? -18.042 -15.665 -43.237 1.00 58.34 123 ARG A CA 1
ATOM 986 C C . ARG A 1 123 ? -19.397 -14.960 -43.213 1.00 58.34 123 ARG A C 1
ATOM 988 O O . ARG A 1 123 ? -20.390 -15.581 -43.559 1.00 58.34 123 ARG A O 1
ATOM 995 N N . ARG A 1 124 ? -19.450 -13.683 -42.819 1.00 58.22 124 ARG A N 1
ATOM 996 C CA . ARG A 1 124 ? -20.686 -12.878 -42.826 1.00 58.22 124 ARG A CA 1
ATOM 997 C C . ARG A 1 124 ? -21.001 -12.252 -44.183 1.00 58.22 124 ARG A C 1
ATOM 999 O O . ARG A 1 124 ? -22.147 -11.907 -44.417 1.00 58.22 124 ARG A O 1
ATOM 1006 N N . LYS A 1 125 ? -20.001 -12.086 -45.054 1.00 57.31 125 LYS A N 1
ATOM 1007 C CA . LYS A 1 125 ? -20.164 -11.510 -46.402 1.00 57.31 125 LYS A CA 1
ATOM 1008 C C . LYS A 1 125 ? -20.392 -12.558 -47.498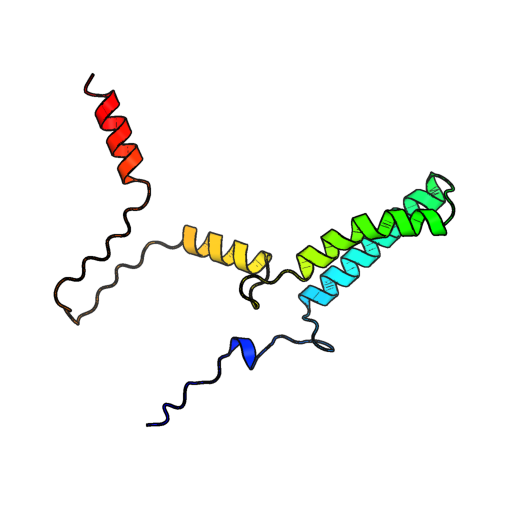 1.00 57.31 125 LYS A C 1
ATOM 1010 O O . LYS A 1 125 ? -20.581 -12.185 -48.648 1.00 57.31 125 LYS A O 1
ATOM 1015 N N . GLY A 1 126 ? -20.327 -13.843 -47.149 1.00 57.50 126 GLY A N 1
ATOM 1016 C CA . GLY A 1 126 ? -20.535 -14.970 -48.061 1.00 57.50 126 GLY A CA 1
ATOM 1017 C C . GLY A 1 126 ? -21.810 -15.774 -47.788 1.00 57.50 126 GLY A C 1
ATOM 1018 O O . GLY A 1 126 ? -21.846 -16.941 -48.167 1.00 57.50 126 GLY A O 1
ATOM 1019 N N . ALA A 1 127 ? -22.796 -15.190 -47.099 1.00 46.66 127 ALA A N 1
ATOM 1020 C CA . ALA A 1 127 ? -24.124 -15.762 -46.866 1.00 46.66 127 ALA A CA 1
ATOM 1021 C C . ALA A 1 127 ? -25.195 -14.854 -47.475 1.00 46.66 127 ALA A C 1
ATOM 1023 O O . ALA A 1 127 ? -25.021 -13.618 -47.361 1.00 46.66 127 ALA A O 1
#

Sequence (127 aa):
MKININKDFLKEYKNDFWKGFSMTDIVHIAEGFLCAGAVVAGLVIGFKIPITIAIYCAVPVAAPVIFIGFYKYQGYLSVKELVKEYMY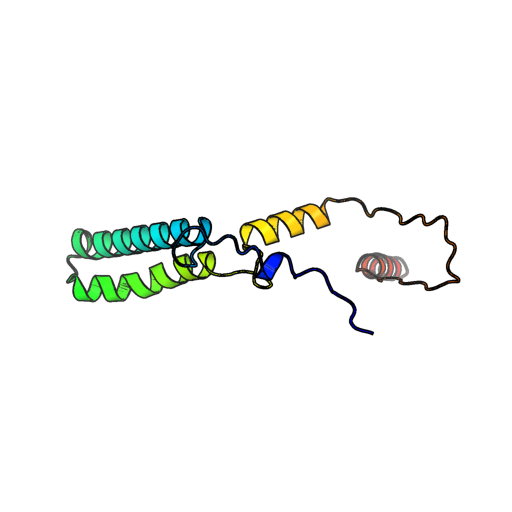TGNTKRLLYESEETEPDRRFRITGYTDNKNKAESRRKGA

Organism: NCBI:txid39485

Secondary structure (DSSP, 8-state):
----PPP-HHHHS----BTTB-HHHHHHHHHHHHHHHHHHHIIIIIH---HHHHHHHHHHHHHHHHHHHH-EETTTEEHHHHHHHHHHHHHS-------SS-----------THHHHHHHHHHHS--

Foldseek 3Di:
DDDPPDPDCQVVPPCQPDPNDHPLLVVLVVVLVVQLVVQLCCCCVVVVDPSVVSNVVSCVVSVVSNVLSVDADVNRHRPVNVVVVVVVVVPDDDDPDDDPDDDPDDPPDPPDDPVVVVVVVVVVVVD

InterPro domains:
  IPR024414 Uncharacterised protein family PrgI [PF12666] (5-87)